Protein AF-A0A378XYW1-F1 (afdb_monomer_lite)

pLDDT: mean 90.53, std 5.97, range [64.62, 95.88]

Organism: Paenibacillus polymyxa (NCBI:txid1406)

Radius of gyration: 10.08 Å; chains: 1; bounding box: 20×21×24 Å

Foldseek 3Di:
DKDKFKAFPVPRDTDVVVRVVVVVCVVVVHDDDDPPRIDIDID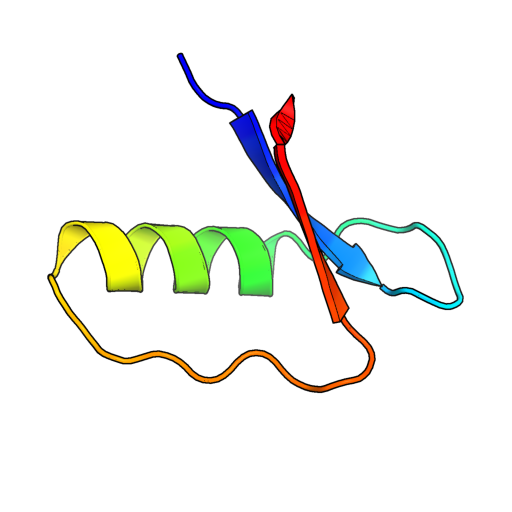

Sequence (43 aa):
MVNIKIVNKQTGRENRYLTYSFMKAINNNLKITLPEKFKISIQ

Secondary structure (DSSP, 8-state):
---EEEEETTT--B-HHHHHHHHHHHHTT---PPPTTEEEEE-

Structure (mmCIF, N/CA/C/O backbone):
data_AF-A0A378XYW1-F1
#
_entry.id   AF-A0A378XYW1-F1
#
loop_
_atom_site.group_PDB
_atom_site.id
_atom_site.type_symbol
_atom_site.label_atom_id
_atom_site.label_alt_id
_atom_site.label_comp_id
_atom_site.label_asym_id
_atom_site.label_entity_id
_atom_site.label_seq_id
_atom_site.pdbx_PDB_ins_code
_atom_site.Cartn_x
_atom_site.Cartn_y
_atom_site.Cartn_z
_atom_site.occupancy
_atom_site.B_iso_or_equiv
_atom_site.auth_seq_id
_atom_site.auth_comp_id
_atom_site.auth_asym_id
_atom_site.auth_atom_id
_atom_site.pdbx_PDB_model_num
ATOM 1 N N . MET A 1 1 ? -3.966 13.265 -12.887 1.00 64.62 1 MET A N 1
ATOM 2 C CA . MET A 1 1 ? -2.934 12.522 -12.127 1.00 64.62 1 MET A CA 1
ATOM 3 C C . MET A 1 1 ? -3.673 11.590 -11.186 1.00 64.62 1 MET A C 1
ATOM 5 O O . MET A 1 1 ? -4.507 12.084 -10.448 1.00 64.62 1 MET A O 1
ATOM 9 N N . VAL A 1 2 ? -3.449 10.279 -11.264 1.00 71.94 2 VAL A N 1
ATOM 10 C CA . VAL A 1 2 ? -4.132 9.300 -10.400 1.00 71.94 2 VAL A CA 1
ATOM 11 C C . VAL A 1 2 ? -3.476 9.335 -9.019 1.00 71.94 2 VAL A C 1
ATOM 13 O O . VAL A 1 2 ? -2.281 9.047 -8.921 1.00 71.94 2 VAL A O 1
ATOM 16 N N . ASN A 1 3 ? -4.212 9.694 -7.963 1.00 84.50 3 ASN A N 1
ATOM 17 C CA . ASN A 1 3 ? -3.661 9.717 -6.608 1.00 84.50 3 ASN A CA 1
ATOM 18 C C . ASN A 1 3 ? -3.925 8.370 -5.919 1.00 84.50 3 ASN A C 1
ATOM 20 O O . ASN A 1 3 ? -5.016 8.119 -5.405 1.00 84.50 3 ASN A O 1
ATOM 24 N N . ILE A 1 4 ? -2.932 7.476 -5.945 1.00 87.44 4 ILE A N 1
ATOM 25 C CA . ILE A 1 4 ? -3.026 6.140 -5.343 1.00 87.44 4 ILE A CA 1
ATOM 26 C C . ILE A 1 4 ? -2.617 6.214 -3.871 1.00 87.44 4 ILE A C 1
ATOM 28 O O . ILE A 1 4 ? -1.521 6.665 -3.553 1.00 87.44 4 ILE A O 1
ATOM 32 N N . LYS A 1 5 ? -3.471 5.712 -2.975 1.00 92.88 5 LYS A N 1
ATOM 33 C CA . LYS A 1 5 ? -3.211 5.604 -1.532 1.00 92.88 5 LYS A CA 1
ATOM 34 C C . LYS A 1 5 ? -3.469 4.187 -1.047 1.00 92.88 5 LYS A C 1
ATOM 36 O O . LYS A 1 5 ? -4.508 3.607 -1.355 1.00 92.88 5 LYS A O 1
ATOM 41 N N . ILE A 1 6 ? -2.572 3.638 -0.234 1.00 94.31 6 ILE A N 1
ATOM 42 C CA . ILE A 1 6 ? -2.840 2.403 0.504 1.00 94.31 6 ILE A CA 1
ATOM 43 C C . ILE A 1 6 ? -3.414 2.761 1.867 1.00 94.31 6 ILE A C 1
ATOM 45 O O . ILE A 1 6 ? -2.795 3.469 2.658 1.00 94.31 6 ILE A O 1
ATOM 49 N N . VAL A 1 7 ? -4.603 2.245 2.151 1.00 95.19 7 VAL A N 1
ATOM 50 C CA . VAL A 1 7 ? -5.380 2.572 3.350 1.00 95.19 7 VAL A CA 1
ATOM 51 C C . VAL A 1 7 ? -5.658 1.315 4.154 1.00 95.19 7 VAL A C 1
ATOM 53 O O . VAL A 1 7 ? -5.999 0.270 3.596 1.00 95.19 7 VAL A O 1
ATOM 56 N N . ASN A 1 8 ? -5.519 1.404 5.475 1.00 95.81 8 ASN A N 1
ATOM 57 C CA . ASN A 1 8 ? -5.930 0.333 6.375 1.00 95.81 8 ASN A CA 1
ATOM 58 C C . ASN A 1 8 ? -7.464 0.228 6.366 1.00 95.81 8 ASN A C 1
ATOM 60 O O . ASN A 1 8 ? -8.156 1.223 6.583 1.00 95.81 8 ASN A O 1
ATOM 64 N N . LYS A 1 9 ? -7.995 -0.974 6.115 1.00 94.56 9 LYS A N 1
ATOM 65 C CA . LYS A 1 9 ? -9.439 -1.231 6.020 1.00 94.56 9 LYS A CA 1
ATOM 66 C C . LYS A 1 9 ? -10.179 -0.969 7.336 1.00 94.56 9 LYS A C 1
ATOM 68 O O . LYS A 1 9 ? -11.333 -0.567 7.287 1.00 94.56 9 LYS A O 1
ATOM 73 N N . GLN A 1 10 ? -9.527 -1.184 8.479 1.00 93.31 10 GLN A N 1
ATOM 74 C CA . GLN A 1 10 ? -10.125 -1.046 9.810 1.00 93.31 10 GLN A CA 1
ATOM 75 C C . GLN A 1 10 ? -10.084 0.397 10.314 1.00 93.31 10 GLN A C 1
ATOM 77 O O . GLN A 1 10 ? -11.067 0.891 10.851 1.00 93.31 10 GLN A O 1
ATOM 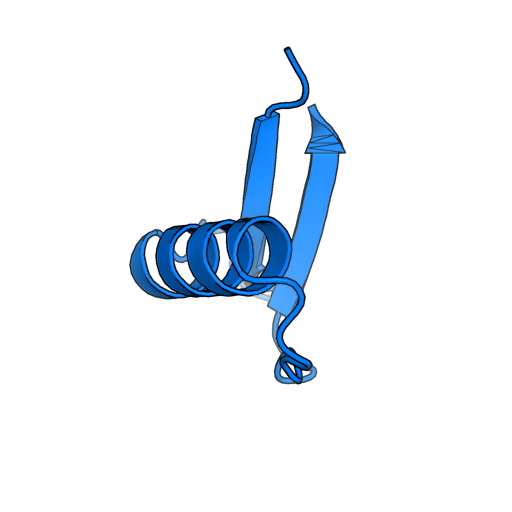82 N N . THR A 1 11 ? -8.947 1.081 10.154 1.00 94.00 11 THR A N 1
ATOM 83 C CA . THR A 1 11 ? -8.759 2.426 10.729 1.00 94.00 11 THR A CA 1
ATOM 84 C C . THR A 1 11 ? -9.029 3.557 9.744 1.00 94.00 11 THR A C 1
ATOM 86 O O . THR A 1 11 ? -9.058 4.716 10.149 1.00 94.00 11 THR A O 1
ATOM 89 N N . GLY A 1 12 ? -9.146 3.259 8.446 1.00 92.12 12 GLY A N 1
ATOM 90 C CA . GLY A 1 12 ? -9.289 4.262 7.387 1.00 92.12 12 GLY A CA 1
ATOM 91 C C . GLY A 1 12 ? -8.053 5.147 7.188 1.00 92.12 12 GLY A C 1
ATOM 92 O O . GLY A 1 12 ? -8.072 6.046 6.351 1.00 92.12 12 GLY A O 1
ATOM 93 N N . ARG A 1 13 ? -6.967 4.904 7.935 1.00 93.69 13 ARG A N 1
ATOM 94 C CA . ARG A 1 13 ? -5.733 5.688 7.860 1.00 93.69 13 ARG A CA 1
ATOM 95 C C . ARG A 1 13 ? -4.856 5.220 6.712 1.00 93.69 13 ARG A C 1
ATOM 97 O O . ARG A 1 13 ? -4.684 4.019 6.484 1.00 93.69 13 ARG A O 1
ATOM 104 N N . GLU A 1 14 ? -4.268 6.187 6.024 1.00 94.25 14 GLU A N 1
ATOM 105 C CA . GLU A 1 14 ? -3.267 5.931 5.000 1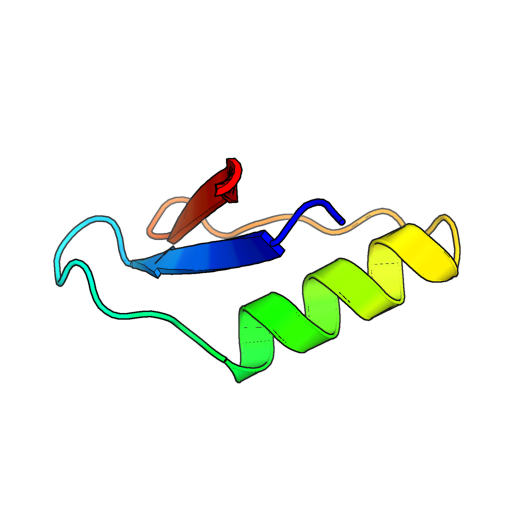.00 94.25 14 GLU A CA 1
ATOM 106 C C . GLU A 1 14 ? -2.000 5.339 5.622 1.00 94.25 14 GLU A C 1
ATOM 108 O O . GLU A 1 14 ? -1.512 5.798 6.657 1.00 94.25 14 GLU A O 1
ATOM 113 N N . ASN A 1 15 ? -1.431 4.348 4.947 1.00 94.69 15 ASN A N 1
ATOM 114 C CA . ASN A 1 15 ? -0.090 3.874 5.216 1.00 94.69 15 ASN A CA 1
ATOM 115 C C . ASN A 1 15 ? 0.872 4.403 4.143 1.00 94.69 15 ASN A C 1
ATOM 117 O O . ASN A 1 15 ? 1.089 3.758 3.120 1.00 94.69 15 ASN A O 1
ATOM 121 N N . ARG A 1 16 ? 1.471 5.573 4.407 1.00 93.62 16 ARG A N 1
ATOM 122 C CA . ARG A 1 16 ? 2.385 6.267 3.478 1.00 93.62 16 ARG A CA 1
ATOM 123 C C . ARG A 1 16 ? 3.553 5.397 3.008 1.00 93.62 16 ARG A C 1
ATOM 125 O O . 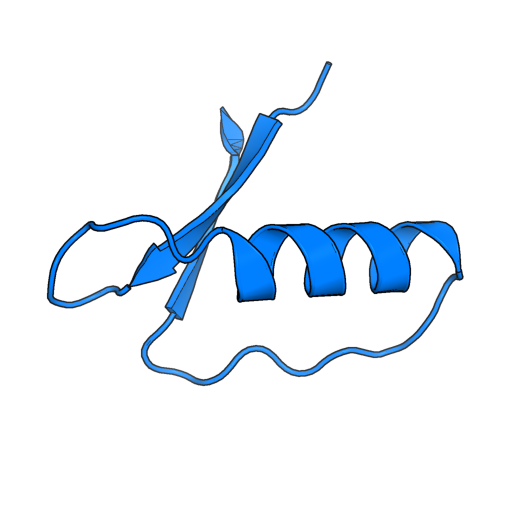ARG A 1 16 ? 3.934 5.461 1.844 1.00 93.62 16 ARG A O 1
ATOM 132 N N . TYR A 1 17 ? 4.103 4.566 3.896 1.00 93.38 17 TYR A N 1
ATOM 133 C CA . TYR A 1 17 ? 5.219 3.677 3.566 1.00 93.38 17 TYR A CA 1
ATOM 134 C C . TYR A 1 17 ? 4.814 2.613 2.539 1.00 93.38 17 TYR A C 1
ATOM 136 O O . TYR A 1 17 ? 5.503 2.405 1.536 1.00 93.38 17 TYR A O 1
ATOM 144 N N . LEU A 1 18 ? 3.666 1.968 2.763 1.00 92.25 18 LEU A N 1
ATOM 14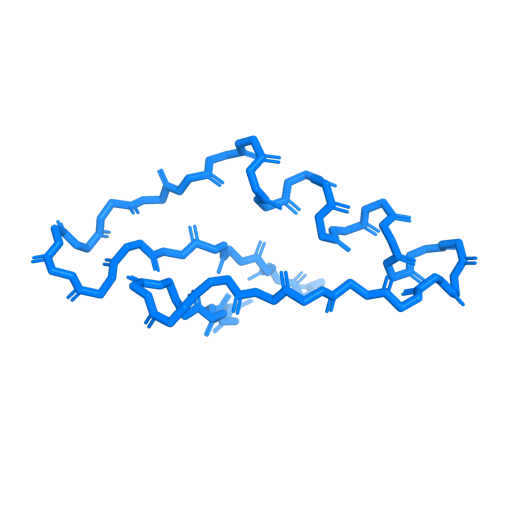5 C CA . LEU A 1 18 ? 3.104 1.002 1.822 1.00 92.25 18 LEU A CA 1
ATOM 146 C C . LEU A 1 18 ? 2.722 1.676 0.504 1.00 92.25 18 LEU A C 1
ATOM 148 O O . LEU A 1 18 ? 3.079 1.146 -0.544 1.00 92.25 18 LEU A O 1
ATOM 152 N N . THR A 1 19 ? 2.079 2.850 0.544 1.00 93.00 19 THR A N 1
ATOM 153 C CA . THR A 1 19 ? 1.751 3.643 -0.654 1.00 93.00 19 THR A CA 1
ATOM 154 C C . THR A 1 19 ? 2.996 3.888 -1.508 1.00 93.00 19 THR A C 1
ATOM 156 O O . THR A 1 19 ? 2.999 3.561 -2.693 1.00 93.00 19 THR A O 1
ATOM 159 N N . TYR A 1 20 ? 4.080 4.388 -0.908 1.00 92.62 20 TYR A N 1
ATOM 160 C CA . TYR A 1 20 ? 5.333 4.645 -1.620 1.00 92.62 20 TYR A CA 1
ATOM 161 C C . TYR A 1 20 ? 5.945 3.365 -2.203 1.00 92.62 20 TYR A C 1
ATOM 163 O O . TYR A 1 20 ? 6.332 3.333 -3.372 1.00 92.62 20 TYR A O 1
ATOM 171 N N . SER A 1 21 ? 5.990 2.289 -1.412 1.00 91.31 21 SER A N 1
ATOM 172 C CA . SER A 1 21 ? 6.528 0.993 -1.848 1.00 91.31 21 SER A CA 1
ATOM 173 C C . SER A 1 21 ? 5.740 0.417 -3.027 1.00 91.31 21 SER A C 1
ATOM 175 O O . SER A 1 21 ? 6.326 -0.100 -3.975 1.00 91.31 21 SER A O 1
ATOM 177 N N . PHE A 1 22 ? 4.417 0.569 -3.003 1.00 91.69 22 PHE A N 1
ATOM 178 C CA . PHE A 1 22 ? 3.525 0.147 -4.077 1.00 91.69 22 PHE A CA 1
ATOM 179 C C . PHE A 1 22 ? 3.711 0.973 -5.350 1.00 91.69 22 PHE A C 1
ATOM 181 O O . PHE A 1 22 ? 3.854 0.399 -6.427 1.00 91.69 22 PHE A O 1
ATOM 188 N N . MET A 1 23 ? 3.806 2.301 -5.242 1.00 90.88 23 MET A N 1
ATOM 189 C CA . MET A 1 23 ? 4.092 3.153 -6.403 1.00 90.88 23 MET A CA 1
ATOM 190 C C . MET A 1 23 ? 5.465 2.850 -7.009 1.00 90.88 23 MET A C 1
ATOM 192 O O . MET A 1 23 ? 5.601 2.773 -8.229 1.00 90.88 23 MET A O 1
ATOM 196 N N . LYS A 1 24 ? 6.481 2.614 -6.170 1.00 92.44 24 LYS A N 1
ATOM 197 C CA . LYS A 1 24 ? 7.809 2.204 -6.637 1.00 92.44 24 LYS A CA 1
ATOM 198 C C . LYS A 1 24 ? 7.754 0.855 -7.358 1.00 92.44 24 LYS A C 1
ATOM 200 O O . LYS A 1 24 ? 8.382 0.722 -8.404 1.00 92.44 24 LYS A O 1
ATOM 205 N N . ALA A 1 25 ? 6.997 -0.114 -6.843 1.00 92.12 25 ALA A N 1
ATOM 206 C CA . ALA A 1 25 ? 6.824 -1.413 -7.488 1.00 92.12 25 ALA A CA 1
ATOM 207 C C . ALA A 1 25 ? 6.142 -1.291 -8.860 1.00 92.12 25 ALA A C 1
ATOM 209 O O . ALA A 1 25 ? 6.665 -1.836 -9.829 1.00 92.12 25 ALA A O 1
ATOM 210 N N . ILE A 1 26 ? 5.058 -0.508 -8.969 1.00 89.31 26 ILE A N 1
ATOM 211 C CA . ILE A 1 26 ? 4.384 -0.232 -10.251 1.00 89.31 26 ILE A CA 1
ATOM 212 C C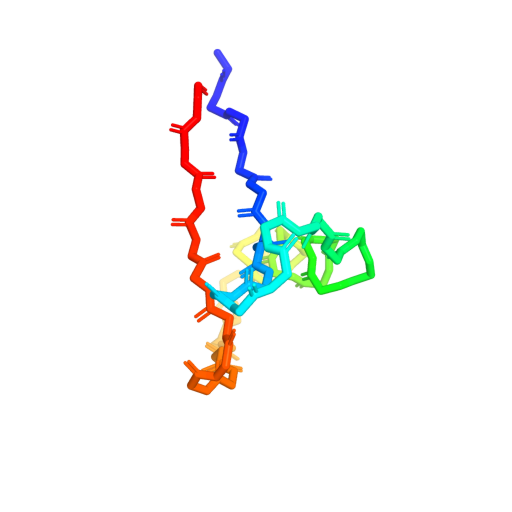 . ILE A 1 26 ? 5.358 0.397 -11.252 1.00 89.31 26 ILE A C 1
ATOM 214 O O . ILE A 1 26 ? 5.487 -0.097 -12.367 1.00 89.31 26 ILE A O 1
ATOM 218 N N . ASN A 1 27 ? 6.093 1.437 -10.844 1.00 90.00 27 ASN A N 1
ATOM 219 C CA . ASN A 1 27 ? 7.034 2.134 -11.728 1.00 90.00 27 ASN A CA 1
ATOM 220 C C . ASN A 1 27 ? 8.180 1.241 -12.229 1.00 90.00 27 ASN A C 1
ATOM 222 O O . ASN A 1 27 ? 8.756 1.522 -13.273 1.00 90.00 27 ASN A O 1
ATOM 226 N N . ASN A 1 28 ? 8.523 0.183 -11.490 1.00 93.38 28 ASN A N 1
ATOM 227 C CA . ASN A 1 28 ? 9.578 -0.763 -11.860 1.00 93.38 28 ASN A CA 1
ATOM 228 C C . ASN A 1 28 ? 9.025 -2.068 -12.463 1.00 93.38 28 ASN A C 1
ATOM 230 O O . ASN A 1 28 ? 9.788 -3.013 -12.645 1.00 93.38 28 ASN A O 1
ATOM 234 N N . ASN A 1 29 ? 7.719 -2.149 -12.757 1.00 90.19 29 ASN A N 1
ATOM 235 C CA . ASN A 1 29 ? 7.045 -3.365 -13.231 1.00 90.19 29 ASN A CA 1
ATOM 236 C C . ASN A 1 29 ? 7.280 -4.594 -12.327 1.00 90.19 29 ASN A C 1
ATOM 238 O O . ASN A 1 29 ? 7.370 -5.732 -12.792 1.00 90.19 29 ASN A O 1
ATOM 242 N N . LEU A 1 30 ? 7.384 -4.366 -11.015 1.00 91.88 30 LEU A N 1
ATOM 243 C CA . LEU A 1 30 ? 7.577 -5.414 -10.018 1.00 91.88 30 LEU A CA 1
ATOM 244 C C . LEU A 1 30 ? 6.231 -5.917 -9.497 1.00 91.88 30 LEU A C 1
ATOM 246 O O . LEU A 1 30 ? 5.298 -5.148 -9.263 1.00 91.88 30 LEU A O 1
ATOM 250 N N . LYS A 1 31 ? 6.153 -7.224 -9.237 1.00 88.56 31 LYS A N 1
ATOM 251 C CA . LYS A 1 31 ? 5.020 -7.809 -8.516 1.00 88.56 31 LYS A CA 1
ATOM 252 C C . LYS A 1 31 ? 5.126 -7.444 -7.036 1.00 88.56 31 LYS A C 1
ATOM 254 O O . LYS A 1 31 ? 6.168 -7.647 -6.419 1.00 88.56 31 LYS A O 1
ATOM 259 N N . ILE A 1 32 ? 4.038 -6.940 -6.466 1.00 86.50 32 ILE A N 1
ATOM 260 C CA . ILE A 1 32 ? 3.920 -6.645 -5.038 1.00 86.50 32 ILE A CA 1
ATOM 261 C C . ILE A 1 32 ? 2.601 -7.202 -4.512 1.00 86.50 32 ILE A C 1
ATOM 263 O O . ILE A 1 32 ? 1.554 -7.041 -5.137 1.00 86.50 32 ILE A O 1
ATOM 267 N N . THR A 1 33 ? 2.652 -7.854 -3.354 1.00 88.06 33 THR A N 1
ATOM 268 C CA . THR A 1 33 ? 1.464 -8.377 -2.677 1.00 88.06 33 THR A CA 1
ATOM 269 C C . THR A 1 33 ? 1.037 -7.395 -1.598 1.00 88.06 33 THR A C 1
ATOM 271 O O . THR A 1 33 ? 1.824 -7.043 -0.719 1.00 88.06 33 THR A O 1
ATOM 274 N N . LEU A 1 34 ? -0.218 -6.950 -1.653 1.00 89.69 34 LEU A N 1
ATOM 275 C CA . LEU A 1 34 ? -0.792 -6.095 -0.623 1.00 89.69 34 LEU A CA 1
ATOM 276 C C . LEU A 1 34 ? -1.378 -6.967 0.501 1.00 89.69 34 LEU A C 1
ATOM 278 O O . LEU A 1 34 ? -2.199 -7.834 0.206 1.00 89.69 34 LEU A O 1
ATOM 282 N N . PRO A 1 35 ? -1.016 -6.751 1.780 1.00 90.50 35 PRO A N 1
ATOM 283 C CA . PRO A 1 35 ? -1.609 -7.507 2.880 1.00 90.50 35 PRO A CA 1
ATOM 284 C C . PRO A 1 35 ? -3.120 -7.266 2.977 1.00 90.50 35 PRO A C 1
ATOM 286 O O . PRO A 1 35 ? -3.574 -6.133 2.816 1.00 90.50 35 PRO A O 1
ATOM 289 N N . GLU A 1 36 ? -3.893 -8.292 3.341 1.00 93.50 36 GLU A N 1
ATOM 290 C CA . GLU A 1 36 ? -5.367 -8.252 3.321 1.00 93.50 36 GLU A CA 1
ATOM 291 C C . GLU A 1 36 ? -5.995 -7.130 4.154 1.00 93.50 36 GLU A C 1
ATOM 293 O O . GLU A 1 36 ? -7.078 -6.647 3.827 1.00 93.50 36 GLU A O 1
ATOM 298 N N . LYS A 1 37 ? -5.318 -6.668 5.210 1.00 95.88 37 LYS A N 1
ATOM 299 C CA . LYS A 1 37 ? -5.778 -5.551 6.051 1.00 95.88 37 LYS A CA 1
ATOM 300 C C . LYS A 1 37 ? -5.763 -4.193 5.343 1.00 95.88 37 LYS A C 1
ATOM 302 O O . LYS A 1 37 ? -6.287 -3.221 5.886 1.00 95.88 37 LYS A O 1
ATOM 307 N N . PHE A 1 38 ? -5.159 -4.101 4.161 1.00 95.38 38 PHE A N 1
ATOM 308 C CA . PHE A 1 38 ? -5.051 -2.872 3.390 1.00 95.38 38 PHE A CA 1
ATOM 309 C C . PHE A 1 38 ? -5.843 -2.951 2.085 1.00 95.38 38 PHE A C 1
ATOM 311 O O . PHE A 1 38 ? -6.056 -4.022 1.521 1.00 95.38 38 PHE A O 1
ATOM 318 N N . LYS A 1 39 ? -6.291 -1.795 1.601 1.00 93.94 39 LYS A N 1
ATOM 319 C CA . LYS A 1 39 ? -6.903 -1.629 0.280 1.00 93.94 39 LYS A CA 1
ATOM 320 C C . LYS A 1 39 ? -6.225 -0.492 -0.471 1.00 93.94 39 LYS A C 1
ATOM 322 O O . LYS A 1 39 ? -5.686 0.426 0.147 1.00 93.94 39 LYS A O 1
ATOM 327 N N . ILE A 1 40 ? -6.290 -0.551 -1.793 1.00 93.00 40 ILE A N 1
ATOM 328 C CA . ILE A 1 40 ? -5.882 0.546 -2.665 1.00 93.00 40 ILE A CA 1
ATOM 329 C C . ILE A 1 40 ? -7.075 1.495 -2.791 1.00 93.00 40 ILE A C 1
ATOM 331 O O . ILE A 1 40 ? -8.197 1.058 -3.038 1.00 93.00 40 ILE A O 1
ATOM 335 N N . SER A 1 41 ? -6.839 2.784 -2.592 1.00 91.25 41 SER A N 1
ATOM 336 C CA . SER A 1 41 ? -7.797 3.859 -2.822 1.00 91.25 41 SER A CA 1
ATOM 337 C C . SER A 1 41 ? -7.260 4.750 -3.927 1.00 91.25 41 SER A C 1
ATOM 339 O O . SER A 1 41 ? -6.109 5.176 -3.867 1.00 91.25 41 SER A O 1
ATOM 341 N N . ILE A 1 42 ? -8.098 5.026 -4.919 1.00 87.06 42 ILE A N 1
ATOM 342 C CA . ILE A 1 42 ? -7.772 5.875 -6.063 1.00 87.06 42 ILE A CA 1
ATOM 343 C C . ILE A 1 42 ? -8.664 7.117 -5.978 1.00 87.06 42 ILE A C 1
ATOM 345 O O . ILE A 1 42 ? -9.874 6.973 -5.800 1.00 87.06 42 ILE A O 1
ATOM 349 N N . GLN A 1 43 ? -8.061 8.306 -6.041 1.00 78.25 43 GLN A N 1
ATOM 350 C CA . GLN A 1 43 ? -8.741 9.608 -6.068 1.00 78.25 43 GLN A CA 1
ATOM 351 C C . GLN A 1 43 ? -8.305 10.411 -7.292 1.00 78.25 43 GLN A C 1
ATOM 353 O O . GLN A 1 43 ? -7.128 10.256 -7.708 1.00 78.25 43 GLN A O 1
#